Protein AF-A0A7S0NL63-F1 (afdb_monomer)

Secondary structure (DSSP, 8-state):
-B-EEETTEEE--S-EEEEE-TTTS--EEEEEEPPPHHHHHHHHHHHHHHHHHHHHS-HHHHHHHHHHHHHHHHHTHHHHHHHHHHHH---HHHHHHHHHHHHHHHHHHHHTT-

Foldseek 3Di:
DAFDDAPNDGDADADWDFQAF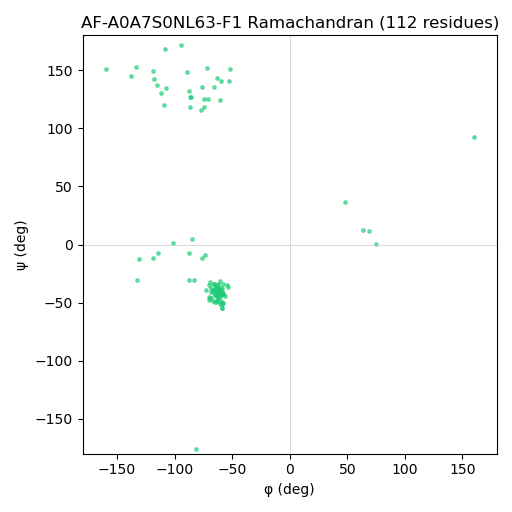PVVRPDGPDIYGDDDPVRVVVRVVRCVVVVVVVVPDDLVVVLVVLLVVLVVLLVCLQVQLVSCCRRPVDPSVVSSVVSNVVSVVSNVVSVVVD

Organism: Micromonas pusilla (NCBI:txid38833)

Nearest PDB structures (foldseek):
  8qms-assembly1_B  TM=9.135E-01  e=1.507E-03  Escherichia coli K-12
  5ur2-assembly2_C  TM=9.539E-01  e=4.496E-03  Bdellovibrio bacteriovorus HD100
  6fk3-assembly1_A  TM=9.288E-01  e=1.037E-02  Thermus thermophilus HB27
  7my9-assembly1_A  TM=9.168E-01  e=1.106E-02  Sinorhizobium meliloti SM11
  6fjx-assembly1_A  TM=8.710E-01  e=7.051E-03  Thermus thermophilus HB27

Structure (mmCIF, N/CA/C/O backbone):
data_AF-A0A7S0NL63-F1
#
_entry.id   AF-A0A7S0NL63-F1
#
loop_
_atom_site.group_PDB
_atom_site.id
_atom_site.type_symbol
_atom_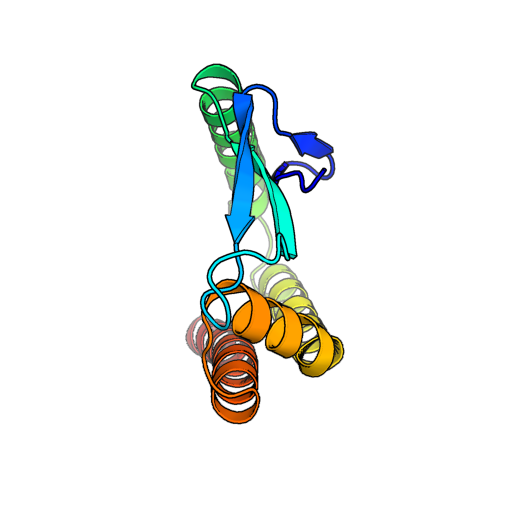site.label_atom_id
_atom_site.label_alt_id
_atom_site.label_comp_id
_atom_site.label_asym_id
_atom_site.label_entity_id
_atom_site.label_seq_id
_atom_site.pdbx_PDB_ins_code
_atom_site.Cartn_x
_atom_site.Cartn_y
_atom_site.Cartn_z
_atom_site.occupancy
_atom_site.B_iso_or_equiv
_atom_site.auth_seq_id
_atom_site.auth_comp_id
_atom_site.auth_asym_id
_atom_site.auth_atom_id
_atom_site.pdbx_PDB_model_num
ATOM 1 N N . ALA A 1 1 ? 6.202 13.776 -9.377 1.00 39.47 1 ALA A N 1
ATOM 2 C CA . ALA A 1 1 ? 6.766 13.823 -8.016 1.00 39.47 1 ALA A C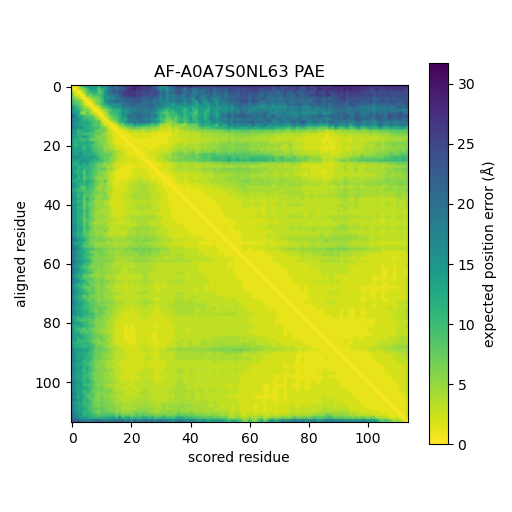A 1
ATOM 3 C C . ALA A 1 1 ? 5.847 13.034 -7.092 1.00 39.47 1 ALA A C 1
ATOM 5 O O . ALA A 1 1 ? 4.836 13.559 -6.630 1.00 39.47 1 ALA A O 1
ATOM 6 N N . GLY A 1 2 ? 6.119 11.735 -6.950 1.00 42.56 2 GLY A N 1
ATOM 7 C CA . GLY A 1 2 ? 5.357 10.851 -6.070 1.00 42.56 2 GLY A CA 1
ATOM 8 C C . GLY A 1 2 ? 5.661 11.198 -4.619 1.00 42.56 2 GLY A C 1
ATOM 9 O O . GLY A 1 2 ? 6.823 11.279 -4.229 1.00 42.56 2 GLY A O 1
ATOM 10 N N . SER A 1 3 ? 4.619 11.479 -3.852 1.00 39.69 3 SER A N 1
ATOM 11 C CA . SER A 1 3 ? 4.705 11.860 -2.444 1.00 39.69 3 SER A CA 1
ATOM 12 C C . SER A 1 3 ? 4.201 10.717 -1.562 1.00 39.69 3 SER A C 1
ATOM 14 O O . SER A 1 3 ? 3.614 9.759 -2.056 1.00 39.69 3 SER A O 1
ATOM 16 N N . VAL A 1 4 ? 4.427 10.794 -0.252 1.00 48.62 4 VAL A N 1
ATOM 17 C CA . VAL A 1 4 ? 3.996 9.785 0.726 1.00 48.62 4 VAL A CA 1
ATOM 18 C C . VAL A 1 4 ? 2.906 10.380 1.623 1.00 48.62 4 VAL A C 1
ATOM 20 O O . VAL A 1 4 ? 3.056 11.479 2.152 1.00 48.62 4 VAL A O 1
ATOM 23 N N . LEU A 1 5 ? 1.787 9.677 1.796 1.00 48.34 5 LEU A N 1
ATOM 24 C CA . LEU A 1 5 ? 0.597 10.197 2.478 1.00 48.34 5 LEU A CA 1
ATOM 25 C C . LEU A 1 5 ? 0.664 10.007 4.005 1.00 48.34 5 LEU A C 1
ATOM 27 O O . LEU A 1 5 ? 0.787 8.884 4.486 1.00 48.34 5 LEU A O 1
ATOM 31 N N . ALA A 1 6 ? 0.468 11.081 4.773 1.00 50.59 6 ALA A N 1
ATOM 32 C CA . ALA A 1 6 ? 0.041 11.011 6.175 1.00 50.59 6 ALA A CA 1
ATOM 33 C C . ALA A 1 6 ? -1.025 12.084 6.436 1.00 50.59 6 ALA A C 1
ATOM 35 O O . ALA A 1 6 ? -1.000 13.134 5.806 1.00 50.59 6 ALA A O 1
ATOM 36 N N . SER A 1 7 ? -2.015 11.818 7.297 1.00 52.62 7 SER A N 1
ATOM 37 C CA . SER A 1 7 ? -3.060 12.800 7.669 1.00 52.62 7 SER A CA 1
ATOM 38 C C . SER A 1 7 ? -3.726 13.552 6.488 1.00 52.62 7 SER A C 1
ATOM 40 O O . SER A 1 7 ? -4.072 14.724 6.604 1.00 52.62 7 SER A O 1
ATOM 42 N N . ARG A 1 8 ? -3.937 12.867 5.347 1.00 53.28 8 ARG A N 1
ATOM 43 C CA . ARG A 1 8 ? -4.468 13.420 4.074 1.00 53.28 8 ARG A CA 1
ATOM 44 C C . ARG A 1 8 ? -3.585 14.483 3.399 1.00 53.28 8 ARG A C 1
ATOM 46 O O . ARG A 1 8 ? -4.031 15.134 2.458 1.00 53.28 8 ARG A O 1
ATOM 53 N N . ARG A 1 9 ? -2.336 14.638 3.839 1.00 55.75 9 ARG A N 1
ATOM 54 C CA . ARG A 1 9 ? -1.334 15.515 3.237 1.00 55.75 9 ARG A CA 1
ATOM 55 C C . ARG A 1 9 ? -0.181 14.688 2.676 1.00 55.75 9 ARG A C 1
ATOM 57 O O . ARG A 1 9 ? 0.289 13.725 3.278 1.00 55.75 9 ARG A O 1
ATOM 64 N N . TRP A 1 10 ? 0.248 15.072 1.487 1.00 58.75 10 TRP A N 1
ATOM 65 C CA . TRP A 1 10 ? 1.433 14.539 0.841 1.00 58.75 10 TRP A CA 1
ATOM 66 C C . TRP A 1 10 ? 2.684 15.112 1.518 1.00 58.75 10 TRP A C 1
ATOM 68 O O . TRP A 1 10 ? 2.823 16.330 1.641 1.00 58.75 10 TRP A O 1
ATOM 78 N N . PHE A 1 11 ? 3.568 14.229 1.975 1.00 53.97 11 PHE A N 1
ATOM 79 C CA . PHE A 1 11 ? 4.863 14.539 2.574 1.00 53.97 11 PHE A CA 1
ATOM 80 C C . PHE A 1 11 ? 5.988 13.925 1.733 1.00 53.97 11 PHE A C 1
ATOM 82 O O . PHE A 1 11 ? 5.806 12.891 1.091 1.00 53.97 11 PHE A O 1
ATOM 89 N N . GLY A 1 12 ? 7.136 14.590 1.740 1.00 55.28 12 GLY A N 1
ATOM 90 C CA . GLY A 1 12 ? 8.338 14.236 0.992 1.00 55.28 12 GLY A CA 1
ATOM 91 C C . GLY A 1 12 ? 9.199 15.488 0.885 1.00 55.28 12 GLY A C 1
ATOM 92 O O . GLY A 1 12 ? 8.949 16.329 0.026 1.00 55.28 12 GLY A O 1
ATOM 93 N N . SER A 1 13 ? 10.124 15.665 1.825 1.00 62.47 13 SER A N 1
ATOM 94 C CA . SER A 1 13 ? 11.051 16.810 1.882 1.00 62.47 13 SER A CA 1
ATOM 95 C C . SER A 1 13 ? 12.512 16.409 1.676 1.00 62.47 13 SER A C 1
ATOM 97 O O . SER A 1 13 ? 13.361 17.287 1.537 1.00 62.47 13 SER A O 1
ATOM 99 N N . GLY A 1 14 ? 12.797 15.105 1.628 1.00 69.00 14 GLY A N 1
ATOM 100 C CA . GLY A 1 14 ? 14.128 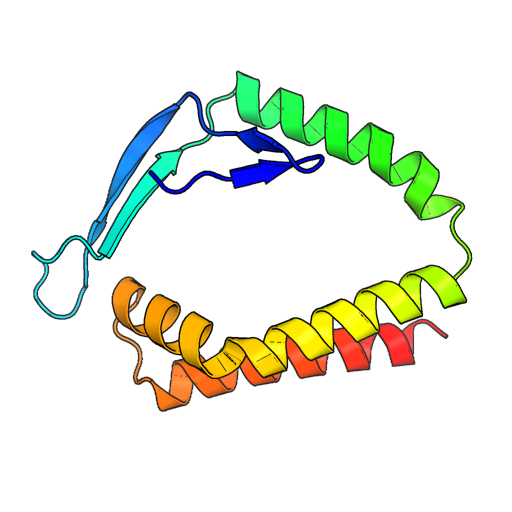14.575 1.375 1.00 69.00 14 GLY A CA 1
ATOM 101 C C . GLY A 1 14 ? 14.500 14.547 -0.109 1.00 69.00 14 GLY A C 1
ATOM 102 O O . GLY A 1 14 ? 13.758 14.994 -0.991 1.00 69.00 14 GLY A 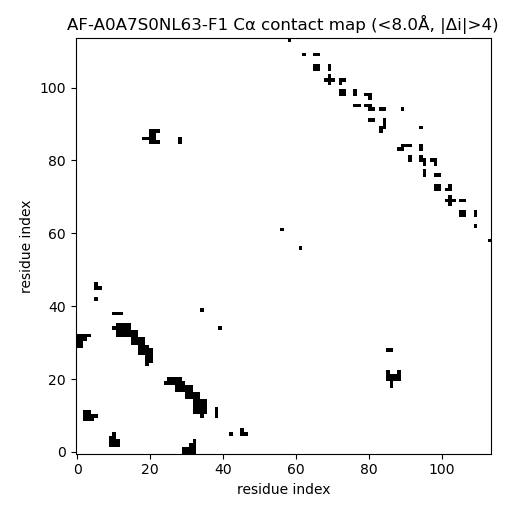O 1
ATOM 103 N N . ALA A 1 15 ? 15.680 13.991 -0.392 1.00 84.81 15 ALA A N 1
ATOM 104 C CA . ALA A 1 15 ? 16.160 13.806 -1.757 1.00 84.81 15 ALA A CA 1
ATOM 105 C C . ALA A 1 15 ? 15.199 12.914 -2.559 1.00 84.81 15 ALA A C 1
ATOM 107 O O . ALA A 1 15 ? 14.659 11.933 -2.048 1.00 84.81 15 ALA A O 1
ATOM 108 N N . SER A 1 16 ? 14.983 13.259 -3.827 1.00 90.38 16 SER A N 1
ATOM 109 C CA . SER A 1 16 ? 14.200 12.415 -4.730 1.00 90.38 16 SER A CA 1
ATOM 110 C C . SER A 1 16 ? 15.093 11.408 -5.440 1.00 90.38 16 SER A C 1
ATOM 112 O O . SER A 1 16 ? 16.258 11.698 -5.710 1.00 90.38 16 SER A O 1
ATOM 114 N N . PHE A 1 17 ? 14.538 10.239 -5.743 1.00 91.75 17 PHE A N 1
ATOM 115 C CA . PHE A 1 17 ? 15.205 9.202 -6.518 1.00 91.75 17 PHE A CA 1
ATOM 116 C C . PHE A 1 17 ? 14.276 8.652 -7.597 1.00 91.75 17 PHE A C 1
ATOM 118 O O . PHE A 1 17 ? 13.047 8.674 -7.466 1.00 91.75 17 PHE A O 1
ATOM 125 N N . ASP A 1 18 ? 14.893 8.166 -8.667 1.00 95.75 18 ASP A N 1
ATOM 126 C CA . ASP A 1 18 ? 14.192 7.551 -9.780 1.00 95.75 18 ASP A CA 1
ATOM 127 C C . ASP A 1 18 ? 13.990 6.061 -9.514 1.00 95.75 18 ASP A C 1
ATOM 129 O O . ASP A 1 18 ? 14.915 5.333 -9.151 1.00 95.75 18 ASP A O 1
ATOM 133 N N . VAL A 1 19 ? 12.762 5.606 -9.723 1.00 95.94 19 VAL A N 1
ATOM 134 C CA . VAL A 1 19 ? 12.434 4.193 -9.862 1.00 95.94 19 VAL A CA 1
ATOM 135 C C . VAL A 1 19 ? 12.624 3.855 -11.333 1.00 95.94 19 VAL A C 1
ATOM 137 O O . VAL A 1 19 ? 11.975 4.442 -12.201 1.00 95.94 19 VAL A O 1
ATOM 140 N N . VAL A 1 20 ? 13.540 2.935 -11.616 1.00 96.56 20 VAL A N 1
ATOM 141 C CA . VAL A 1 20 ? 13.914 2.551 -12.980 1.00 96.56 20 VAL A CA 1
ATOM 142 C C . VAL A 1 20 ? 13.358 1.168 -13.287 1.00 96.56 20 VAL A C 1
ATOM 144 O O . VAL A 1 20 ? 13.466 0.249 -12.477 1.00 96.56 20 VAL A O 1
ATOM 147 N N . SER A 1 21 ? 12.773 1.026 -14.472 1.00 96.06 21 SER A N 1
ATOM 148 C CA . SER A 1 21 ? 12.265 -0.235 -14.991 1.00 96.06 21 SER A CA 1
ATOM 149 C C . SER A 1 21 ? 13.398 -1.257 -15.104 1.00 96.06 21 SER A C 1
ATOM 151 O O . SER A 1 21 ? 14.376 -1.019 -15.818 1.00 96.06 21 SER A O 1
ATOM 153 N N . PRO A 1 22 ? 13.269 -2.441 -14.487 1.00 96.50 22 PRO A N 1
ATOM 154 C CA . PRO A 1 22 ? 14.264 -3.497 -14.638 1.00 96.50 22 PRO A CA 1
ATOM 155 C C . PRO A 1 22 ? 14.207 -4.181 -16.013 1.00 96.50 22 PRO A C 1
ATOM 157 O O . PRO A 1 22 ? 15.081 -4.986 -16.318 1.00 96.50 22 PRO A O 1
ATOM 160 N N . ALA A 1 23 ? 13.194 -3.897 -16.843 1.00 92.75 23 ALA A N 1
ATOM 161 C CA . ALA A 1 23 ? 13.052 -4.517 -18.162 1.00 92.75 23 ALA A CA 1
ATOM 162 C C . ALA A 1 23 ? 14.129 -4.056 -19.159 1.00 92.75 23 ALA A C 1
ATOM 164 O O . ALA A 1 23 ? 14.525 -4.826 -20.031 1.00 92.75 23 ALA A O 1
ATOM 165 N N . ASP A 1 24 ? 14.591 -2.811 -19.028 1.00 94.25 24 ASP A N 1
ATOM 166 C CA . ASP A 1 24 ? 15.619 -2.203 -19.880 1.00 94.25 24 ASP A CA 1
ATOM 167 C C . ASP A 1 24 ? 16.741 -1.512 -19.085 1.00 94.25 24 ASP A C 1
ATOM 169 O O . ASP A 1 24 ? 17.779 -1.181 -19.656 1.00 94.25 24 ASP A O 1
ATOM 173 N N . GLY A 1 25 ? 16.555 -1.304 -17.776 1.00 92.44 25 GLY A N 1
ATOM 174 C CA . GLY A 1 25 ? 17.518 -0.634 -16.906 1.00 92.44 25 GLY A CA 1
ATOM 175 C C . GLY A 1 25 ? 17.681 0.864 -17.182 1.00 92.44 25 GLY A C 1
ATOM 176 O O . GLY A 1 25 ? 18.622 1.461 -16.667 1.00 92.44 25 GLY A O 1
ATOM 177 N N . ALA A 1 26 ? 16.802 1.471 -17.985 1.00 92.81 26 ALA A N 1
ATOM 178 C CA . ALA A 1 26 ? 16.934 2.859 -18.431 1.00 92.81 26 ALA A CA 1
ATOM 179 C C . ALA A 1 26 ? 15.641 3.674 -18.294 1.00 92.81 26 ALA A C 1
ATOM 181 O O . ALA A 1 26 ? 15.695 4.882 -18.066 1.00 92.81 26 ALA A O 1
ATOM 182 N N . THR A 1 27 ? 14.473 3.042 -18.419 1.00 95.56 27 THR A N 1
ATOM 183 C CA . THR A 1 27 ? 13.192 3.749 -18.353 1.00 95.56 27 THR A CA 1
ATOM 184 C C . THR A 1 27 ? 12.867 4.146 -16.915 1.00 95.56 27 THR A C 1
ATOM 186 O O . THR A 1 27 ? 12.656 3.286 -16.065 1.00 95.56 27 THR A O 1
ATOM 189 N N . VAL A 1 28 ? 12.754 5.447 -16.637 1.00 96.25 28 VAL A N 1
ATOM 190 C CA . VAL A 1 28 ? 12.262 5.955 -15.346 1.00 96.25 28 VAL A CA 1
ATOM 191 C C . VAL A 1 28 ? 10.741 5.811 -15.291 1.00 96.25 28 VAL A C 1
ATOM 193 O O . VAL A 1 28 ? 10.025 6.442 -16.068 1.00 96.25 28 VAL A O 1
ATOM 196 N N . VAL A 1 29 ? 10.239 4.985 -14.372 1.00 95.50 29 VAL A N 1
ATOM 197 C CA . VAL A 1 29 ? 8.796 4.737 -14.200 1.00 95.50 29 VAL A CA 1
ATOM 198 C C . VAL A 1 29 ? 8.149 5.747 -13.256 1.00 95.50 29 VAL A C 1
ATOM 200 O O . VAL A 1 29 ? 6.984 6.102 -13.428 1.00 95.50 29 VAL A O 1
ATOM 203 N N . ALA A 1 30 ? 8.911 6.248 -12.282 1.00 93.88 30 ALA A N 1
ATOM 204 C CA . ALA A 1 30 ? 8.490 7.303 -11.371 1.00 93.88 30 ALA A CA 1
ATOM 205 C C . ALA A 1 30 ? 9.703 7.984 -10.728 1.00 93.88 30 ALA A C 1
ATOM 207 O O . ALA A 1 30 ? 10.713 7.339 -10.470 1.00 93.88 30 ALA A O 1
ATOM 208 N N . THR A 1 31 ? 9.560 9.261 -10.377 1.00 92.56 31 THR A N 1
ATOM 209 C CA . THR A 1 31 ? 10.473 9.955 -9.456 1.00 92.56 31 THR A CA 1
ATOM 210 C C . THR A 1 31 ? 9.735 10.205 -8.147 1.00 92.56 31 THR A C 1
ATOM 212 O O . THR A 1 31 ? 8.690 10.882 -8.127 1.00 92.56 31 THR A O 1
ATOM 215 N N . VAL A 1 32 ? 10.267 9.650 -7.062 1.00 90.81 32 VAL A N 1
ATOM 216 C CA . VAL A 1 32 ? 9.664 9.676 -5.726 1.00 90.81 32 VAL A CA 1
ATOM 217 C C . VAL A 1 32 ? 10.571 10.408 -4.749 1.00 90.81 32 VAL A C 1
ATOM 219 O O . VAL A 1 32 ? 11.794 10.315 -4.828 1.00 90.81 32 VAL A O 1
ATOM 222 N N . SER A 1 33 ? 9.974 11.162 -3.831 1.00 90.44 33 SER A N 1
ATOM 223 C CA . SER A 1 33 ? 10.726 11.839 -2.774 1.00 90.44 33 SER A CA 1
ATOM 224 C C . SER A 1 33 ? 10.917 10.897 -1.591 1.00 90.44 33 SER A C 1
ATOM 226 O O . SER A 1 33 ? 9.941 10.345 -1.082 1.00 90.44 33 SER A O 1
ATOM 228 N N . ALA A 1 34 ? 12.164 10.717 -1.152 1.00 88.38 34 ALA A N 1
ATOM 229 C CA . ALA A 1 34 ? 12.452 9.978 0.067 1.00 88.38 34 ALA A CA 1
ATOM 230 C C . ALA A 1 34 ? 12.032 10.785 1.301 1.00 88.38 34 ALA A C 1
ATOM 232 O O . ALA A 1 34 ? 12.032 12.023 1.302 1.00 88.38 34 ALA A O 1
ATOM 233 N N . ASP A 1 35 ? 11.703 10.064 2.366 1.00 88.12 35 ASP A N 1
ATOM 234 C CA . ASP A 1 35 ? 11.535 10.668 3.678 1.00 88.12 35 ASP A CA 1
ATOM 235 C C . ASP A 1 35 ? 12.900 10.984 4.300 1.00 88.12 35 ASP A C 1
ATOM 237 O O . ASP A 1 35 ? 13.816 10.164 4.271 1.00 88.12 35 ASP A O 1
ATOM 241 N N . ASP A 1 36 ? 13.016 12.179 4.873 1.00 88.88 36 ASP A N 1
ATOM 242 C CA . ASP A 1 36 ? 14.088 12.572 5.792 1.00 88.88 36 ASP A CA 1
ATOM 243 C C . ASP A 1 36 ? 13.662 12.376 7.263 1.00 88.88 36 ASP A C 1
ATOM 245 O O . ASP A 1 36 ? 12.487 12.134 7.562 1.00 88.88 36 ASP A O 1
ATOM 249 N N . ASP A 1 37 ? 14.598 12.538 8.200 1.00 92.69 37 ASP A N 1
ATOM 250 C CA . ASP A 1 37 ? 14.343 12.376 9.640 1.00 92.69 37 ASP A CA 1
ATOM 251 C C . ASP A 1 37 ? 13.169 13.234 10.146 1.00 92.69 37 ASP A C 1
ATOM 253 O O . ASP A 1 37 ? 12.378 12.800 10.989 1.00 92.69 37 ASP A O 1
ATOM 257 N N . VAL A 1 38 ? 13.015 14.447 9.607 1.00 90.94 38 VAL A N 1
ATOM 258 C CA . VAL A 1 38 ? 11.962 15.392 10.006 1.00 90.94 38 VAL A CA 1
ATOM 259 C C . VAL A 1 38 ? 10.587 14.896 9.558 1.00 90.94 38 VAL A C 1
ATOM 261 O O . VAL A 1 38 ? 9.626 14.902 10.336 1.00 90.94 38 VAL A O 1
ATOM 264 N N . SER A 1 39 ? 10.474 14.448 8.311 1.00 88.75 39 SER A N 1
ATOM 265 C CA . SER A 1 39 ? 9.244 13.912 7.737 1.00 88.75 39 SER A CA 1
ATOM 266 C C . SER A 1 39 ? 8.849 12.589 8.395 1.00 88.75 39 SER A C 1
ATOM 268 O O . SER A 1 39 ? 7.673 12.416 8.722 1.00 88.75 39 SER A O 1
ATOM 270 N N . VAL A 1 40 ? 9.810 11.709 8.706 1.00 92.38 40 VAL A N 1
ATOM 271 C CA . VAL A 1 40 ? 9.568 10.484 9.487 1.00 92.38 40 VAL A CA 1
ATOM 272 C C . VAL A 1 40 ? 9.025 10.830 10.873 1.00 92.38 40 VAL A C 1
ATOM 274 O O . VAL A 1 40 ? 7.962 10.330 11.252 1.00 92.38 40 VAL A O 1
ATOM 277 N N . ALA A 1 41 ? 9.689 11.727 11.613 1.00 93.56 41 ALA A N 1
ATOM 278 C CA . ALA A 1 41 ? 9.245 12.144 12.945 1.00 93.56 41 ALA A CA 1
ATOM 279 C C . ALA A 1 41 ? 7.836 12.763 12.915 1.00 93.56 41 ALA A C 1
ATOM 281 O O . ALA A 1 41 ? 6.992 12.465 13.763 1.00 93.56 41 ALA A O 1
ATOM 282 N N . THR A 1 42 ? 7.546 13.573 11.895 1.00 90.75 42 THR A N 1
ATOM 283 C CA . THR A 1 42 ? 6.227 14.191 11.696 1.00 90.75 42 THR A CA 1
ATOM 284 C C . THR A 1 42 ? 5.142 13.139 11.459 1.00 90.75 42 THR A C 1
ATOM 286 O O . THR A 1 42 ? 4.090 13.177 12.104 1.00 90.75 42 THR A O 1
ATOM 289 N N . LYS A 1 43 ? 5.391 12.164 10.575 1.00 91.31 43 LYS A N 1
ATOM 290 C CA . LYS A 1 43 ? 4.449 11.068 10.293 1.00 91.31 43 LYS A CA 1
ATOM 291 C C . LYS A 1 43 ? 4.222 10.186 11.510 1.00 91.31 43 LYS A C 1
ATOM 293 O O . LYS A 1 43 ? 3.078 9.831 11.787 1.00 91.31 43 LYS A O 1
ATOM 298 N N . PHE A 1 44 ? 5.282 9.881 12.255 1.00 94.94 44 PHE A N 1
ATOM 299 C CA . PHE A 1 44 ? 5.197 9.126 13.501 1.00 94.94 44 PHE A CA 1
ATOM 300 C C . PHE A 1 44 ? 4.293 9.829 14.518 1.00 94.94 44 PHE A C 1
ATOM 302 O O . PHE A 1 44 ? 3.336 9.230 15.008 1.00 94.94 44 PHE A O 1
ATOM 309 N N . CYS A 1 45 ? 4.527 11.118 14.780 1.00 94.62 45 CYS A N 1
ATOM 310 C CA . CYS A 1 45 ? 3.682 11.907 15.675 1.00 94.62 45 CYS A CA 1
ATOM 311 C C . CYS A 1 45 ? 2.216 11.922 15.212 1.00 94.62 45 CYS A C 1
ATOM 313 O O . CYS A 1 45 ? 1.312 11.730 16.028 1.00 94.62 45 CYS A O 1
ATOM 315 N N . GLY A 1 46 ? 1.974 12.080 13.906 1.00 92.62 46 GLY A N 1
ATOM 316 C CA . GLY A 1 46 ? 0.632 12.004 13.325 1.00 92.62 46 GLY A CA 1
ATOM 317 C C . GLY A 1 46 ? -0.037 10.639 13.528 1.00 92.62 46 GLY A C 1
ATOM 318 O O . GLY A 1 46 ? -1.202 10.578 13.922 1.00 92.62 46 GLY A O 1
ATOM 319 N N . ALA A 1 47 ? 0.698 9.543 13.328 1.00 95.38 47 ALA A N 1
ATOM 320 C CA . ALA A 1 47 ? 0.204 8.186 13.551 1.00 95.38 47 ALA A CA 1
ATOM 321 C C . ALA A 1 47 ? -0.125 7.929 15.031 1.00 95.38 47 ALA A C 1
ATOM 323 O O . ALA A 1 47 ? -1.194 7.401 15.332 1.00 95.38 47 ALA A O 1
ATOM 324 N N . VAL A 1 48 ? 0.734 8.366 15.962 1.00 96.56 48 VAL A N 1
ATOM 325 C CA . VAL A 1 48 ? 0.494 8.262 17.415 1.00 96.56 48 VAL A CA 1
ATOM 326 C C . VAL A 1 48 ? -0.758 9.034 17.831 1.00 96.56 48 VAL A C 1
ATOM 328 O O . VAL A 1 48 ? -1.539 8.555 18.654 1.00 96.56 48 VAL A O 1
ATOM 331 N N . GLN A 1 49 ? -0.983 10.221 17.265 1.00 94.81 49 GLN A N 1
ATOM 332 C CA . GLN A 1 49 ? -2.196 10.995 17.531 1.00 94.81 49 GLN A CA 1
ATOM 333 C C . GLN A 1 49 ? -3.446 10.299 16.976 1.00 94.81 49 GLN A C 1
ATOM 335 O O . GLN A 1 49 ? -4.419 10.124 17.711 1.00 94.81 49 GLN A O 1
ATOM 340 N N . ALA A 1 50 ? -3.412 9.852 15.716 1.00 94.94 50 ALA A N 1
ATOM 341 C CA . ALA A 1 50 ? -4.533 9.166 15.070 1.00 94.94 50 ALA A CA 1
ATOM 342 C C . ALA A 1 50 ? -4.886 7.834 15.755 1.00 94.94 50 ALA A C 1
ATOM 344 O O . ALA A 1 50 ? -6.065 7.497 15.888 1.00 94.94 50 ALA A O 1
ATOM 345 N N . GLN A 1 51 ? -3.881 7.109 16.257 1.00 97.12 51 GLN A N 1
ATOM 346 C CA . GLN A 1 51 ? -4.056 5.838 16.959 1.00 97.12 51 GLN A CA 1
ATOM 347 C C . GLN A 1 51 ? -4.974 5.965 18.181 1.00 97.12 51 GLN A C 1
ATOM 349 O O . GLN A 1 51 ? -5.747 5.046 18.453 1.00 97.12 51 GLN A O 1
ATOM 354 N N . ARG A 1 52 ? -4.952 7.106 18.885 1.00 95.56 52 ARG A N 1
ATOM 355 C CA . ARG A 1 52 ? -5.807 7.336 20.062 1.00 95.56 52 ARG A CA 1
ATOM 356 C C . ARG A 1 52 ? -7.290 7.302 19.700 1.00 95.56 52 ARG A C 1
ATOM 358 O O . ARG A 1 52 ? -8.053 6.651 20.406 1.00 95.56 52 ARG A O 1
ATOM 365 N N . GLY A 1 53 ? -7.667 7.956 18.597 1.00 95.31 53 GLY A N 1
ATOM 366 C CA . GLY A 1 53 ? -9.039 7.942 18.078 1.00 95.31 53 GLY A CA 1
ATOM 367 C C . GLY A 1 53 ? -9.412 6.603 17.440 1.00 95.31 53 GLY A C 1
ATOM 368 O O . GLY A 1 53 ? -10.507 6.098 17.662 1.00 95.31 53 GLY A O 1
ATOM 369 N N . TRP A 1 54 ? -8.478 5.978 16.716 1.00 96.31 54 TRP A N 1
ATOM 370 C CA . TRP A 1 54 ? -8.684 4.650 16.125 1.00 96.31 54 TRP A CA 1
ATOM 371 C C . TRP A 1 54 ? -8.972 3.572 17.179 1.00 96.31 54 TRP A C 1
ATOM 373 O O . TRP A 1 54 ? -9.845 2.723 16.998 1.00 96.31 54 TRP A O 1
ATOM 383 N N . ARG A 1 55 ? -8.267 3.620 18.317 1.00 96.50 55 ARG A N 1
ATOM 384 C CA . ARG A 1 55 ? -8.445 2.668 19.421 1.00 96.50 55 ARG A CA 1
ATOM 385 C C . ARG A 1 55 ? -9.856 2.713 20.011 1.00 96.50 55 ARG A C 1
ATOM 387 O O . ARG A 1 55 ? -10.370 1.669 20.393 1.00 96.50 55 ARG A O 1
ATOM 394 N N . THR A 1 56 ? -10.462 3.896 20.099 1.00 96.88 56 THR A N 1
ATOM 395 C CA . THR A 1 56 ? -11.808 4.088 20.669 1.00 96.88 56 THR A CA 1
ATOM 396 C C . THR A 1 56 ? -12.934 3.923 19.653 1.00 96.88 56 THR A C 1
ATOM 398 O O . THR A 1 56 ? -14.096 3.964 20.039 1.00 96.88 56 THR A O 1
ATOM 401 N N . MET A 1 57 ? -12.612 3.772 18.366 1.00 97.12 57 MET A N 1
ATOM 402 C CA . MET A 1 57 ? -13.603 3.530 17.321 1.00 97.12 57 MET A CA 1
ATOM 403 C C . MET A 1 57 ? -14.270 2.158 17.531 1.00 97.12 57 MET A C 1
ATOM 405 O O . MET A 1 57 ? -13.543 1.193 17.806 1.00 97.12 57 MET A O 1
ATOM 409 N N . PRO A 1 58 ? -15.607 2.053 17.403 1.00 96.88 58 PRO A N 1
ATOM 410 C CA . PRO A 1 58 ? -16.311 0.773 17.401 1.00 96.88 58 PRO A CA 1
ATOM 411 C C . PRO A 1 58 ? -15.713 -0.209 16.392 1.00 96.88 58 PRO A C 1
ATOM 413 O O . PRO A 1 58 ? -15.128 0.194 15.380 1.00 96.88 58 PRO A O 1
ATOM 416 N N . TRP A 1 59 ? -15.827 -1.506 16.675 1.00 95.81 59 TRP A N 1
ATOM 417 C CA . TRP A 1 59 ? -15.309 -2.532 15.771 1.00 95.81 59 TRP A CA 1
ATOM 418 C C . TRP A 1 59 ? -15.984 -2.431 14.399 1.00 95.81 59 TRP A C 1
ATOM 420 O O . TRP A 1 59 ? -15.289 -2.474 13.387 1.00 95.81 59 TRP A O 1
ATOM 430 N N . GLU A 1 60 ? -17.296 -2.197 14.378 1.00 96.62 60 GLU A N 1
ATOM 431 C CA . GLU A 1 60 ? -18.151 -2.196 13.189 1.00 96.62 60 GLU A CA 1
ATOM 432 C C . GLU A 1 60 ? -17.702 -1.116 12.206 1.00 96.62 60 GLU A C 1
ATOM 434 O O . GLU A 1 60 ? -17.550 -1.362 11.009 1.00 96.62 60 GLU A O 1
ATOM 439 N N . ASP A 1 61 ? -17.385 0.065 12.734 1.00 96.94 61 ASP A N 1
ATOM 440 C CA . ASP A 1 61 ? -16.886 1.189 11.950 1.00 96.94 61 ASP A CA 1
ATOM 441 C C . ASP A 1 61 ? -15.493 0.894 11.371 1.00 96.94 61 ASP A C 1
ATOM 443 O O . ASP A 1 61 ? -15.215 1.192 10.204 1.00 96.94 61 ASP A O 1
ATOM 447 N N . ARG A 1 62 ? -14.604 0.263 12.155 1.00 96.88 62 ARG A N 1
ATOM 448 C CA . ARG A 1 62 ? -13.278 -0.149 11.663 1.00 96.88 62 ARG A CA 1
ATOM 449 C C . ARG A 1 62 ? -13.396 -1.218 10.579 1.00 96.88 62 ARG A C 1
ATOM 451 O O . ARG A 1 62 ? -12.710 -1.116 9.561 1.00 96.88 62 ARG A O 1
ATOM 458 N N . ALA A 1 63 ? -14.262 -2.209 10.780 1.00 96.75 63 ALA A N 1
ATOM 459 C CA . ALA A 1 63 ? -14.531 -3.277 9.827 1.00 96.75 63 ALA A CA 1
ATOM 460 C C . ALA A 1 63 ? -15.082 -2.716 8.509 1.00 96.75 63 ALA A C 1
ATOM 462 O O . ALA A 1 63 ? -14.560 -3.044 7.444 1.00 96.75 63 ALA A O 1
ATOM 463 N N . ALA A 1 64 ? -16.040 -1.784 8.567 1.00 96.62 64 ALA A N 1
ATOM 464 C CA . ALA A 1 64 ? -16.592 -1.116 7.388 1.00 96.62 64 ALA A CA 1
ATOM 465 C C . ALA A 1 64 ? -15.526 -0.331 6.596 1.00 96.62 64 ALA A C 1
ATOM 467 O O . ALA A 1 64 ? -15.466 -0.411 5.363 1.00 96.62 64 ALA A O 1
ATOM 468 N N . LEU A 1 65 ? -14.631 0.387 7.289 1.00 97.06 65 LEU A N 1
ATOM 469 C CA . LEU A 1 65 ? -13.512 1.094 6.654 1.00 97.06 65 LEU A CA 1
ATOM 470 C C . LEU A 1 65 ? -12.528 0.130 5.976 1.00 97.06 65 LEU A C 1
ATOM 472 O O . LEU A 1 65 ? -12.083 0.391 4.855 1.00 97.06 65 LEU A O 1
ATOM 476 N N . MET A 1 66 ? -12.196 -0.986 6.627 1.00 97.06 66 MET A N 1
ATOM 477 C CA . MET A 1 66 ? -11.317 -2.010 6.052 1.00 97.06 66 MET A CA 1
ATOM 478 C C . MET A 1 66 ? -11.976 -2.745 4.876 1.00 97.06 66 MET A C 1
ATOM 480 O O . MET A 1 66 ? -11.307 -3.006 3.874 1.00 97.06 66 MET A O 1
ATOM 484 N N . GLY A 1 67 ? -13.284 -3.004 4.942 1.00 96.38 67 GLY A N 1
ATOM 485 C CA . GLY A 1 67 ? -14.075 -3.539 3.832 1.00 96.38 67 GLY A CA 1
ATOM 486 C C . GLY A 1 67 ? -14.023 -2.622 2.610 1.00 96.38 67 GLY A C 1
ATOM 487 O O . GLY A 1 67 ? -13.627 -3.057 1.528 1.00 96.38 67 GLY A O 1
ATOM 488 N N . THR A 1 68 ? -14.267 -1.324 2.819 1.00 97.38 68 THR A N 1
ATOM 489 C CA . THR A 1 68 ? -14.150 -0.298 1.769 1.00 97.38 68 THR A CA 1
ATOM 490 C C . THR A 1 68 ? -12.741 -0.276 1.164 1.00 97.38 68 THR A C 1
ATOM 492 O O . THR A 1 68 ? -12.576 -0.189 -0.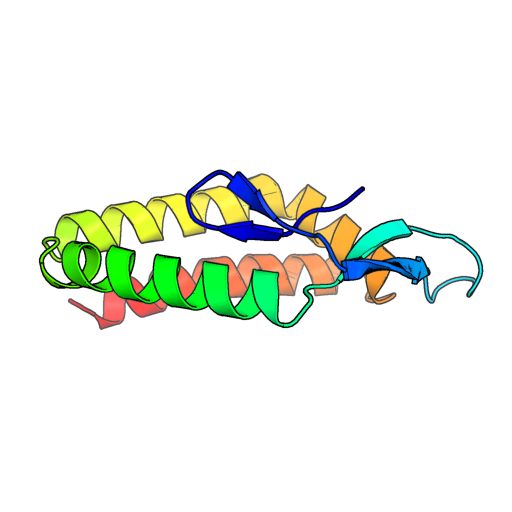052 1.00 97.38 68 THR A O 1
ATOM 495 N N . PHE A 1 69 ? -11.691 -0.382 1.985 1.00 97.25 69 PHE A N 1
ATOM 496 C CA . PHE A 1 69 ? -10.314 -0.446 1.490 1.00 97.25 69 PHE A CA 1
ATOM 497 C C . PHE A 1 69 ? -10.063 -1.690 0.621 1.00 97.25 69 PHE A C 1
ATOM 499 O O . PHE A 1 69 ? -9.454 -1.586 -0.446 1.00 97.25 69 PHE A O 1
ATOM 506 N N . ALA A 1 70 ?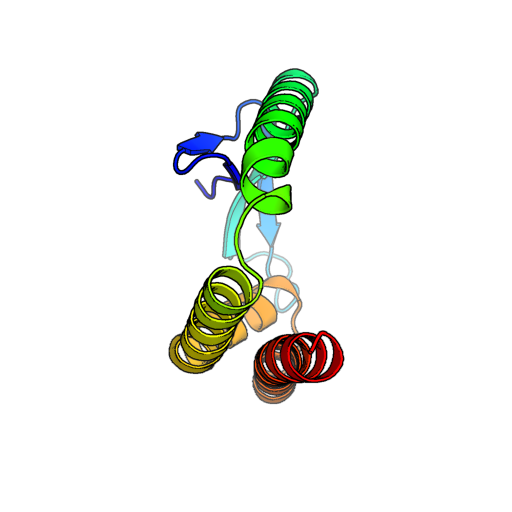 -10.565 -2.856 1.032 1.00 97.06 70 ALA A N 1
ATOM 507 C CA . ALA A 1 70 ? -10.430 -4.094 0.271 1.00 97.06 70 ALA A CA 1
ATOM 508 C C . ALA A 1 70 ? -11.188 -4.060 -1.069 1.00 97.06 70 ALA A C 1
ATOM 510 O O . ALA A 1 70 ? -10.732 -4.659 -2.046 1.00 97.06 70 ALA A O 1
ATOM 511 N N . GLU A 1 71 ? -12.334 -3.382 -1.129 1.00 96.75 71 GLU A N 1
ATOM 512 C CA . GLU A 1 71 ? -13.064 -3.112 -2.374 1.00 96.75 71 GLU A CA 1
ATOM 513 C C . GLU A 1 71 ? -12.254 -2.200 -3.296 1.00 96.75 71 GLU A C 1
ATOM 515 O O . GLU A 1 71 ? -11.987 -2.563 -4.438 1.00 96.75 71 GLU A O 1
ATOM 520 N N . ARG A 1 72 ? -11.729 -1.082 -2.777 1.00 97.38 72 ARG A N 1
ATOM 521 C CA . ARG A 1 72 ? -10.892 -0.164 -3.566 1.00 97.38 72 ARG A CA 1
ATOM 522 C C . ARG A 1 72 ? -9.629 -0.821 -4.117 1.00 97.38 72 ARG A C 1
ATOM 524 O O . ARG A 1 72 ? -9.256 -0.551 -5.255 1.00 97.38 72 ARG A O 1
ATOM 531 N N . LEU A 1 73 ? -8.975 -1.692 -3.346 1.00 96.19 73 LEU A N 1
ATOM 532 C CA . LEU A 1 73 ? -7.838 -2.475 -3.845 1.00 96.19 73 LEU A CA 1
ATOM 533 C C . LEU A 1 73 ? -8.230 -3.369 -5.025 1.00 96.19 73 LEU A C 1
ATOM 535 O O . LEU A 1 73 ? -7.444 -3.529 -5.958 1.00 96.19 73 LEU A O 1
ATOM 539 N N . HIS A 1 74 ? -9.426 -3.959 -4.980 1.00 93.69 74 HIS A N 1
ATOM 540 C CA . HIS A 1 74 ? -9.930 -4.801 -6.057 1.00 93.69 74 HIS A CA 1
ATOM 541 C C . HIS A 1 74 ? -10.266 -3.979 -7.308 1.00 93.69 74 HIS A C 1
ATOM 543 O O . HIS A 1 74 ? -9.796 -4.322 -8.393 1.00 93.69 74 HIS A O 1
ATOM 549 N N . ASP A 1 75 ? -10.986 -2.866 -7.148 1.00 96.38 75 ASP A N 1
ATOM 550 C CA . ASP A 1 75 ? -11.348 -1.958 -8.243 1.00 96.38 75 ASP A CA 1
ATOM 551 C C . ASP A 1 75 ? -10.102 -1.420 -8.964 1.00 96.38 75 ASP A C 1
ATOM 553 O O . ASP A 1 75 ? -10.025 -1.411 -10.194 1.00 96.38 75 ASP A O 1
ATOM 557 N N . CYS A 1 76 ? -9.077 -1.040 -8.196 1.00 96.81 76 CYS A N 1
ATOM 558 C CA . CYS A 1 76 ? -7.820 -0.505 -8.718 1.00 96.81 76 CYS A CA 1
ATOM 559 C C . CYS A 1 76 ? -6.806 -1.592 -9.122 1.00 96.81 76 CYS A C 1
ATOM 561 O O . CYS A 1 76 ? -5.675 -1.266 -9.493 1.00 96.81 76 CYS A O 1
ATOM 563 N N . ALA A 1 77 ? -7.160 -2.883 -9.075 1.00 97.31 77 ALA A N 1
ATOM 564 C CA . ALA A 1 77 ? -6.198 -3.969 -9.274 1.00 97.31 77 ALA A CA 1
ATOM 565 C C . ALA A 1 77 ? -5.521 -3.936 -10.649 1.00 97.31 77 ALA A C 1
ATOM 567 O O . ALA A 1 77 ? -4.364 -4.331 -10.776 1.00 97.31 77 ALA A O 1
ATOM 568 N N . GLY A 1 78 ? -6.222 -3.458 -11.684 1.00 97.56 78 GLY A N 1
ATOM 569 C CA . GLY A 1 78 ? -5.634 -3.232 -13.005 1.00 97.56 78 GLY A CA 1
ATOM 570 C C . GLY A 1 78 ? -4.472 -2.244 -12.952 1.00 97.56 78 GLY A C 1
ATOM 571 O O . GLY A 1 78 ? -3.364 -2.585 -13.359 1.00 97.56 78 GLY A O 1
ATOM 572 N N . ASP A 1 79 ? -4.704 -1.059 -12.401 1.00 97.88 79 ASP A N 1
ATOM 573 C CA . ASP A 1 79 ? -3.722 0.026 -12.392 1.00 97.88 79 ASP A CA 1
ATOM 574 C C . ASP A 1 79 ? -2.552 -0.282 -11.457 1.00 97.88 79 ASP A C 1
ATOM 576 O O . ASP A 1 79 ? -1.398 -0.200 -11.878 1.00 97.88 79 ASP A O 1
ATOM 580 N N . ILE A 1 80 ? -2.837 -0.771 -10.246 1.00 97.94 80 ILE A N 1
ATOM 581 C CA . ILE A 1 80 ? -1.802 -1.162 -9.279 1.00 97.94 80 ILE A CA 1
ATOM 582 C C . ILE A 1 80 ? -0.923 -2.283 -9.853 1.00 97.94 80 ILE A C 1
ATOM 584 O O . ILE A 1 80 ? 0.297 -2.237 -9.724 1.00 97.94 80 ILE A O 1
ATOM 588 N N . SER A 1 81 ? -1.506 -3.273 -10.543 1.00 98.38 81 SER A N 1
ATOM 589 C CA . SER A 1 81 ? -0.713 -4.365 -11.125 1.00 98.38 81 SER A CA 1
ATOM 590 C C . SER A 1 81 ? 0.258 -3.896 -12.212 1.00 98.38 81 SER A C 1
ATOM 592 O O . SER A 1 81 ? 1.362 -4.430 -12.298 1.00 98.38 81 SER A O 1
ATOM 594 N N . ARG A 1 82 ? -0.115 -2.881 -13.009 1.00 97.81 82 ARG A N 1
ATOM 595 C CA . ARG A 1 82 ? 0.786 -2.292 -14.010 1.00 97.81 82 ARG A CA 1
ATOM 596 C C . ARG A 1 82 ? 1.937 -1.545 -13.347 1.00 97.81 82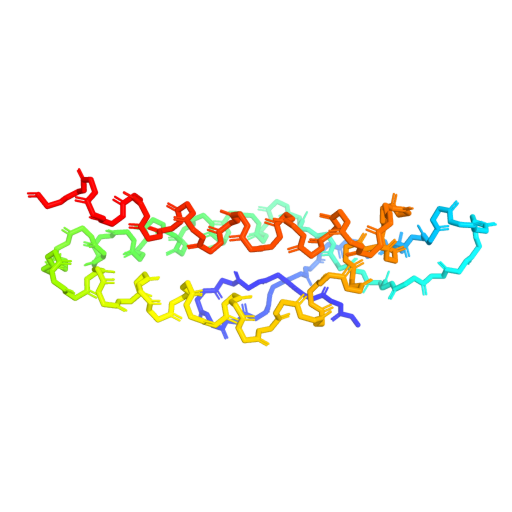 ARG A C 1
ATOM 598 O O . ARG A 1 82 ? 3.065 -1.716 -13.792 1.00 97.81 82 ARG A O 1
ATOM 605 N N . ILE A 1 83 ? 1.660 -0.803 -12.270 1.00 96.94 83 ILE A N 1
ATOM 606 C CA . ILE A 1 83 ? 2.689 -0.119 -11.472 1.00 96.94 83 ILE A CA 1
ATOM 607 C C . ILE A 1 83 ? 3.692 -1.140 -10.923 1.00 96.94 83 ILE A C 1
ATOM 609 O O . ILE A 1 83 ? 4.876 -1.055 -11.241 1.00 96.94 83 ILE A O 1
ATOM 613 N N . ILE A 1 84 ? 3.221 -2.177 -10.217 1.00 97.44 84 ILE A N 1
ATOM 614 C CA . ILE A 1 84 ? 4.097 -3.220 -9.651 1.00 97.44 84 ILE A CA 1
ATOM 615 C C . ILE A 1 84 ? 4.948 -3.870 -10.749 1.00 97.44 84 ILE A C 1
ATOM 617 O O . ILE A 1 84 ? 6.148 -4.070 -10.570 1.00 97.44 84 ILE A O 1
ATOM 621 N N . THR A 1 85 ? 4.358 -4.191 -11.903 1.00 98.06 85 THR A N 1
ATOM 622 C CA . THR A 1 85 ? 5.105 -4.761 -13.032 1.00 98.06 85 THR A CA 1
ATOM 623 C C . THR A 1 85 ? 6.153 -3.795 -13.577 1.00 98.06 85 THR A C 1
ATOM 625 O O . THR A 1 85 ? 7.271 -4.231 -13.832 1.00 98.06 85 THR A O 1
ATOM 628 N N . SER A 1 86 ? 5.837 -2.505 -13.725 1.00 97.19 86 SER A N 1
ATOM 629 C CA . SER A 1 86 ? 6.807 -1.517 -14.209 1.00 97.19 86 SER A CA 1
ATOM 630 C C . SER A 1 86 ? 7.967 -1.295 -13.237 1.00 97.19 86 SER A C 1
ATOM 632 O O . SER A 1 86 ? 9.095 -1.113 -13.676 1.00 97.19 86 SER A O 1
ATOM 634 N N . GLU A 1 87 ? 7.719 -1.375 -11.929 1.00 96.44 87 GLU A N 1
ATOM 635 C CA . GLU A 1 87 ? 8.742 -1.150 -10.901 1.00 96.44 87 GLU A CA 1
ATOM 636 C C . GLU A 1 87 ? 9.602 -2.394 -10.632 1.00 96.44 87 GLU A C 1
ATOM 638 O O . GLU A 1 87 ? 10.767 -2.276 -10.266 1.00 96.44 87 GLU A O 1
ATOM 643 N N . THR A 1 88 ? 9.044 -3.600 -10.800 1.00 96.62 88 THR A N 1
ATOM 644 C CA . THR A 1 88 ? 9.691 -4.852 -10.354 1.00 96.62 88 THR A CA 1
ATOM 645 C C . THR A 1 88 ? 9.994 -5.851 -11.469 1.00 96.62 88 THR A C 1
ATOM 647 O O . THR A 1 88 ? 10.694 -6.833 -11.234 1.00 96.62 88 THR A O 1
ATOM 650 N N . GLY A 1 89 ? 9.456 -5.651 -12.675 1.00 96.19 89 GLY A N 1
ATOM 651 C CA . GLY A 1 89 ? 9.631 -6.560 -13.814 1.00 96.19 89 GLY A CA 1
ATOM 652 C C . GLY A 1 89 ? 8.827 -7.862 -13.732 1.00 96.19 89 GLY A C 1
ATOM 653 O O . GLY A 1 89 ? 8.905 -8.690 -14.640 1.00 96.19 89 GLY A O 1
ATOM 654 N N . LYS A 1 90 ? 8.031 -8.073 -12.674 1.00 96.81 90 LYS A N 1
ATOM 655 C CA . LYS A 1 90 ? 7.172 -9.259 -12.548 1.00 96.81 90 LYS A CA 1
ATOM 656 C C . LYS A 1 90 ? 6.105 -9.301 -13.650 1.00 96.81 90 LYS A C 1
ATOM 658 O O . LYS A 1 90 ? 5.519 -8.259 -13.962 1.00 96.81 90 LYS A O 1
ATOM 663 N N . PRO A 1 91 ? 5.748 -10.488 -14.180 1.00 97.69 91 PRO A N 1
ATOM 664 C CA . PRO A 1 91 ? 4.634 -10.624 -15.113 1.00 97.69 91 PRO A CA 1
ATOM 665 C C . PRO A 1 91 ? 3.339 -10.011 -14.565 1.00 97.69 91 PRO A C 1
ATOM 667 O O . PRO A 1 91 ? 3.007 -10.190 -13.392 1.00 97.69 91 PRO A O 1
ATOM 670 N N . LEU A 1 92 ? 2.563 -9.346 -15.428 1.00 98.06 92 LEU A N 1
ATOM 671 C CA . LEU A 1 92 ? 1.324 -8.654 -15.038 1.00 98.06 92 LEU A CA 1
ATOM 672 C C . LEU A 1 92 ? 0.332 -9.571 -14.307 1.00 98.06 92 LEU A C 1
ATOM 674 O O . LEU A 1 92 ? -0.363 -9.147 -13.385 1.00 98.06 92 LEU A O 1
ATOM 678 N N . THR A 1 93 ? 0.282 -10.846 -14.692 1.00 98.19 93 THR A N 1
ATOM 679 C CA . THR A 1 93 ? -0.555 -11.863 -14.044 1.00 98.19 93 THR A CA 1
ATOM 680 C C . THR A 1 93 ? -0.146 -12.107 -12.591 1.00 98.19 93 THR A C 1
ATOM 682 O O . THR A 1 93 ? -1.018 -12.201 -11.727 1.00 98.19 93 THR A O 1
ATOM 685 N N . GLN A 1 94 ? 1.158 -12.141 -12.297 1.00 98.31 94 GLN A N 1
ATOM 686 C CA . GLN A 1 94 ? 1.683 -12.273 -10.939 1.00 98.31 94 GLN A CA 1
ATOM 687 C C . GLN A 1 94 ? 1.390 -11.018 -10.110 1.00 98.31 94 GLN A C 1
ATOM 689 O O . GLN A 1 94 ? 0.870 -11.138 -9.001 1.00 98.31 94 GLN A O 1
ATOM 694 N N . SER A 1 95 ? 1.634 -9.825 -10.659 1.00 98.38 95 SER A N 1
ATOM 695 C CA . SER A 1 95 ? 1.313 -8.554 -9.994 1.00 98.38 95 SER A CA 1
ATOM 696 C C . SER A 1 95 ? -0.180 -8.443 -9.672 1.00 98.38 95 SER A C 1
ATOM 698 O O . SER A 1 95 ? -0.568 -8.076 -8.566 1.00 98.38 95 SER A O 1
ATOM 700 N N . ARG A 1 96 ? -1.054 -8.838 -10.605 1.00 98.19 96 ARG A N 1
ATOM 701 C CA . ARG A 1 96 ? -2.506 -8.865 -10.375 1.00 98.19 96 ARG A CA 1
ATOM 702 C C . ARG A 1 96 ? -2.902 -9.885 -9.303 1.00 98.19 96 ARG A C 1
ATOM 704 O O . ARG A 1 96 ? -3.800 -9.612 -8.505 1.00 98.19 96 ARG A O 1
ATOM 711 N N . ALA A 1 97 ? -2.257 -11.050 -9.263 1.00 97.94 97 ALA A N 1
ATOM 712 C CA . ALA A 1 97 ? -2.492 -12.032 -8.208 1.00 97.94 97 ALA A CA 1
ATOM 713 C C . ALA A 1 97 ? -2.097 -11.488 -6.824 1.00 97.94 97 ALA A C 1
ATOM 715 O O . ALA A 1 97 ? -2.818 -11.731 -5.855 1.00 97.94 97 ALA A O 1
ATOM 716 N N . GLU A 1 98 ? -1.012 -10.714 -6.742 1.00 97.94 98 GLU A N 1
ATOM 717 C CA . GLU A 1 98 ? -0.530 -10.066 -5.518 1.00 97.94 98 GLU A CA 1
ATOM 718 C C . GLU A 1 98 ? -1.537 -9.044 -4.965 1.00 97.94 98 GLU A C 1
ATOM 720 O O . GLU A 1 98 ? -1.921 -9.142 -3.796 1.00 97.94 98 GLU A O 1
ATOM 725 N N . VAL A 1 99 ? -2.061 -8.147 -5.811 1.00 97.88 99 VAL A N 1
ATOM 726 C CA . VAL A 1 99 ? -3.077 -7.155 -5.399 1.00 97.88 99 VAL A CA 1
ATOM 727 C C . VAL A 1 99 ? -4.365 -7.836 -4.933 1.00 97.88 99 VAL A C 1
ATOM 729 O O . VAL A 1 99 ? -4.900 -7.525 -3.867 1.00 97.88 99 VAL A O 1
ATOM 732 N N . ASN A 1 100 ? -4.839 -8.835 -5.682 1.00 97.00 100 ASN A N 1
ATOM 733 C CA . ASN A 1 100 ? -6.026 -9.594 -5.293 1.00 97.00 100 ASN A CA 1
ATOM 734 C C . ASN A 1 100 ? -5.813 -10.373 -3.985 1.00 97.00 100 ASN A C 1
ATOM 736 O O . ASN A 1 100 ? -6.737 -10.495 -3.180 1.00 97.00 100 ASN A O 1
ATOM 740 N N . ALA A 1 101 ? -4.607 -10.902 -3.755 1.00 97.6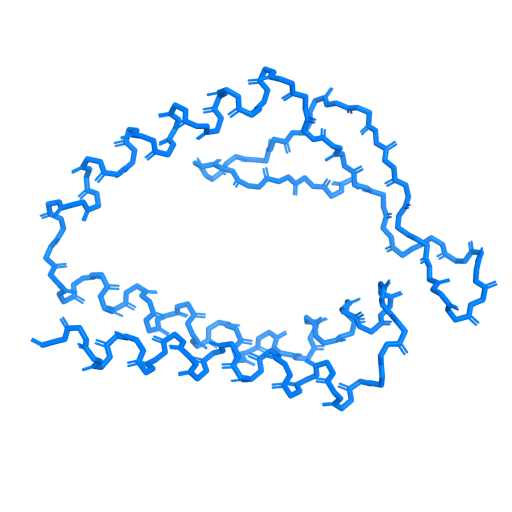2 101 ALA A N 1
ATOM 741 C CA . ALA A 1 101 ? -4.264 -11.548 -2.495 1.00 97.62 101 ALA A CA 1
ATOM 742 C C . ALA A 1 101 ? -4.258 -10.549 -1.330 1.00 97.62 101 ALA A C 1
ATOM 744 O O . ALA A 1 101 ? -4.748 -10.893 -0.259 1.00 97.62 101 ALA A O 1
ATOM 745 N N . ALA A 1 102 ? -3.770 -9.320 -1.526 1.00 97.75 102 ALA A N 1
ATOM 746 C CA . ALA A 1 102 ? -3.843 -8.267 -0.515 1.00 97.75 102 ALA A CA 1
ATOM 747 C C . ALA A 1 102 ? -5.299 -7.937 -0.138 1.00 97.75 102 ALA A C 1
ATOM 749 O O . ALA A 1 102 ? -5.639 -7.981 1.042 1.00 97.75 102 ALA A O 1
ATOM 750 N N . ALA A 1 103 ? -6.182 -7.729 -1.122 1.00 97.31 103 ALA A N 1
ATOM 751 C CA . ALA A 1 103 ? -7.604 -7.474 -0.870 1.00 97.31 103 ALA A CA 1
ATOM 752 C C . ALA A 1 103 ? -8.287 -8.627 -0.104 1.00 97.31 103 ALA A C 1
ATOM 754 O O . ALA A 1 103 ? -9.054 -8.392 0.829 1.00 97.31 103 ALA A O 1
ATOM 755 N N . ARG A 1 104 ? -7.978 -9.887 -0.453 1.00 97.06 104 ARG A N 1
ATOM 756 C CA . ARG A 1 104 ? -8.476 -11.059 0.292 1.00 97.06 104 ARG A CA 1
ATOM 757 C C . ARG A 1 104 ? -7.948 -11.117 1.724 1.00 97.06 104 ARG A C 1
ATOM 759 O O . ARG A 1 104 ? -8.714 -11.453 2.616 1.00 97.06 104 ARG A O 1
ATOM 766 N N . ARG A 1 105 ? -6.669 -10.793 1.950 1.00 97.56 105 ARG A N 1
ATOM 767 C CA . ARG A 1 105 ? -6.079 -10.779 3.300 1.00 97.56 105 ARG A CA 1
ATOM 768 C C . ARG A 1 105 ? -6.738 -9.741 4.198 1.00 97.56 105 ARG A C 1
ATOM 770 O O . ARG A 1 105 ? -6.980 -10.050 5.355 1.00 97.56 105 ARG A O 1
ATOM 777 N N . VAL A 1 106 ? -7.051 -8.553 3.675 1.00 97.25 106 VAL A N 1
ATOM 778 C CA . VAL A 1 106 ? -7.775 -7.528 4.446 1.00 97.25 106 VAL A CA 1
ATOM 779 C C . VAL A 1 106 ? -9.124 -8.070 4.913 1.00 97.25 106 VAL A C 1
ATOM 781 O O . VAL A 1 106 ? -9.395 -8.023 6.105 1.00 97.25 106 VAL A O 1
ATOM 784 N N . ARG A 1 107 ? -9.923 -8.650 4.004 1.00 96.06 107 ARG A N 1
ATOM 785 C CA . ARG A 1 107 ? -11.214 -9.266 4.358 1.00 96.06 107 ARG A CA 1
ATOM 786 C C . ARG A 1 107 ? -11.057 -10.367 5.409 1.00 96.06 107 ARG A C 1
ATOM 788 O O . ARG A 1 107 ? -11.668 -10.280 6.461 1.00 96.06 107 ARG A O 1
ATOM 795 N N . ALA A 1 108 ? -10.140 -11.308 5.186 1.00 96.56 108 ALA A N 1
ATOM 796 C CA . ALA A 1 108 ? -9.899 -12.397 6.129 1.00 96.56 108 ALA A CA 1
ATOM 797 C C . ALA A 1 108 ? -9.485 -11.908 7.529 1.00 96.56 108 ALA A C 1
ATOM 799 O O . ALA A 1 108 ? -9.882 -12.499 8.524 1.00 96.56 108 ALA A O 1
ATOM 800 N N . LEU A 1 109 ? -8.686 -10.839 7.628 1.00 96.50 109 LEU A N 1
ATOM 801 C CA . LEU A 1 109 ? -8.298 -10.270 8.921 1.00 96.50 109 LEU A CA 1
ATOM 802 C C . LEU A 1 109 ? -9.464 -9.573 9.629 1.00 96.50 109 LEU A C 1
ATOM 804 O O . LEU A 1 109 ? -9.522 -9.628 10.853 1.00 96.50 109 LEU A O 1
ATOM 808 N N . VAL A 1 110 ? -10.370 -8.933 8.885 1.00 95.31 110 VAL A N 1
ATOM 809 C CA . VAL A 1 110 ? -11.598 -8.354 9.451 1.00 95.31 110 VAL A CA 1
ATOM 810 C C . VAL A 1 110 ? -12.486 -9.461 10.013 1.00 95.31 110 VAL A C 1
ATOM 812 O O . VAL A 1 110 ? -12.854 -9.379 11.180 1.00 95.31 110 VAL A O 1
ATOM 815 N N . ASP A 1 111 ? -12.727 -10.518 9.234 1.00 93.50 111 ASP A N 1
ATOM 816 C CA . ASP A 1 111 ? -13.570 -11.655 9.631 1.00 93.50 111 ASP A CA 1
ATOM 817 C C . ASP A 1 111 ? -13.009 -12.398 10.861 1.00 93.50 111 ASP A C 1
ATOM 819 O O . ASP A 1 111 ? -13.756 -12.894 11.693 1.00 93.50 111 ASP A O 1
ATOM 823 N N . LEU A 1 112 ? -11.678 -12.471 10.998 1.00 94.94 112 LEU A N 1
ATOM 824 C CA . LEU A 1 112 ? -11.007 -13.079 12.158 1.00 94.94 112 LEU A CA 1
ATOM 825 C C . LEU A 1 112 ? -11.008 -12.197 13.417 1.00 94.94 112 LEU A C 1
ATOM 827 O O . LEU A 1 112 ? -10.581 -12.663 14.473 1.00 94.94 112 LEU A O 1
ATOM 831 N N . SER A 1 113 ? -11.371 -10.920 13.291 1.00 88.56 113 SER A N 1
ATOM 832 C CA . SER A 1 113 ? -11.310 -9.938 14.381 1.00 88.56 113 SER A CA 1
ATOM 833 C C . SER A 1 113 ? -12.669 -9.664 15.031 1.00 88.56 113 SER A C 1
ATOM 835 O O . SER A 1 113 ? -12.736 -8.781 15.889 1.00 88.56 113 SER A O 1
ATOM 837 N N . GLU A 1 114 ? -13.732 -10.334 14.581 1.00 75.44 114 GLU A N 1
ATOM 838 C CA . GLU A 1 114 ? -15.043 -10.414 15.250 1.00 75.44 114 GLU A CA 1
ATOM 839 C C . GLU A 1 114 ? -14.990 -11.412 16.420 1.00 75.44 114 GLU A C 1
ATOM 841 O O . GLU A 1 114 ? -15.455 -11.043 17.523 1.00 75.44 114 GLU A O 1
#

InterPro domains:
  IPR015590 Aldehyde dehydrogenase domain [PF00171] (15-111)
  IPR016161 Aldehyde/histidinol dehydrogenase [SSF53720] (7-112)
  IPR016162 Aldehyde dehydrogenase, N-terminal [G3DSA:3.40.605.10] (3-114)

Radius of gyration: 17.11 Å; Cα contacts (8 Å, |Δi|>4): 131; chains: 1; bounding box: 36×30×40 Å

Mean predicted aligned error: 5.61 Å

Solvent-accessible surface area (backbone atoms only — not comparable to full-atom values): 6257 Å² total; per-residue (Å²): 123,46,60,44,80,48,97,94,38,75,43,54,83,33,68,67,47,73,43,48,18,65,83,76,69,69,51,71,75,45,47,34,36,36,74,35,76,67,55,48,51,51,45,49,53,50,48,60,56,50,47,61,58,59,72,73,48,56,67,67,62,53,44,52,54,49,49,52,50,24,49,51,40,52,76,42,24,67,61,54,12,50,51,49,18,46,61,65,53,47,58,55,69,59,28,36,50,50,40,49,47,50,24,50,49,47,49,54,52,47,68,73,68,114

pLDDT: mean 89.91, std 14.74, range [39.47, 98.38]

Sequence (114 aa):
AGSVLASRRWFGSGASFDVVSPADGATVVATVSADDDVSVATKFCGAVQAQRGWRTMPWEDRAALMGTFAERLHDCAGDISRIITSETGKPLTQSRAEVNAAARRVRALVDLSE